Protein AF-A0A3D2C5D6-F1 (afdb_monomer_lite)

Secondary structure (DSSP, 8-state):
---PPPHHHHHHHHHHHHHHHTT-SPP--HHHHHHHHHHHHS------TT--HHHHHHHHHHHHHHHHSTTS--HHHHHHHHHHHHHHHHHHHHHHHSPPP-PPPP-SPPP-----TTSSHHHHHHHHTTSTT--PPPHHHHHS-S--SSS---

Foldseek 3Di:
DDPPDPPVLVVLLVVQVVCVVVVNHQQLAPVSLLVLLCVVQVFNDQDAPPDPPVVVVVVSHVVSVQCVDPPPDGSVRVVVVSVVSSLVSNLSRCVRVDPDDPDDDDPDDDDDQDDDPPPCSVVVLVVQCPDPPDDDDDPVCVSRVDAPPDDDRD

pLDDT: mean 85.01, std 11.94, range [38.88, 97.12]

Radius of gyration: 19.73 Å; chains: 1; bounding box: 38×49×52 Å

Structure (mmCIF, N/CA/C/O backbone):
data_AF-A0A3D2C5D6-F1
#
_entry.id   AF-A0A3D2C5D6-F1
#
loop_
_atom_site.group_PDB
_atom_site.id
_atom_site.type_symbol
_atom_site.label_atom_id
_atom_site.label_alt_id
_atom_site.label_comp_id
_atom_site.label_asym_id
_atom_site.label_entity_id
_atom_site.label_seq_id
_atom_site.pdbx_PDB_ins_code
_atom_site.Cartn_x
_atom_site.Cartn_y
_atom_site.Cartn_z
_atom_site.occupancy
_atom_site.B_iso_or_equiv
_atom_site.auth_seq_id
_atom_site.auth_comp_id
_atom_site.auth_asym_id
_atom_site.auth_atom_id
_atom_site.pdbx_PDB_model_num
ATOM 1 N N . MET A 1 1 ? 4.892 -31.599 -11.469 1.00 38.88 1 MET A N 1
ATOM 2 C CA . MET A 1 1 ? 3.736 -31.577 -12.400 1.00 38.88 1 MET A CA 1
ATOM 3 C C . MET A 1 1 ? 3.657 -30.211 -13.077 1.00 38.88 1 MET A C 1
ATOM 5 O O . MET A 1 1 ? 3.287 -29.238 -12.432 1.00 38.88 1 MET A O 1
ATOM 9 N N . SER A 1 2 ? 4.061 -30.110 -14.348 1.00 48.81 2 SER A N 1
ATOM 10 C CA . SER A 1 2 ? 4.014 -28.856 -15.116 1.00 48.81 2 SER A CA 1
ATOM 11 C C . SER A 1 2 ? 2.563 -28.523 -15.476 1.00 48.81 2 SER A C 1
ATOM 13 O O . SER A 1 2 ? 2.010 -29.052 -16.441 1.00 48.81 2 SER A O 1
ATOM 15 N N . ARG A 1 3 ? 1.908 -27.677 -14.669 1.00 61.34 3 ARG A N 1
ATOM 16 C CA . ARG A 1 3 ? 0.621 -27.082 -15.049 1.00 61.34 3 ARG A CA 1
ATOM 17 C C . ARG A 1 3 ? 0.896 -26.108 -16.190 1.00 61.34 3 ARG A C 1
ATOM 19 O O . ARG A 1 3 ? 1.356 -24.992 -15.959 1.00 61.34 3 ARG A O 1
ATOM 26 N N . ARG A 1 4 ? 0.654 -26.553 -17.427 1.00 60.81 4 ARG A N 1
ATOM 27 C CA . ARG A 1 4 ? 0.718 -25.697 -18.618 1.00 60.81 4 ARG A CA 1
ATOM 28 C C . ARG A 1 4 ? -0.115 -24.444 -18.350 1.00 60.81 4 ARG A C 1
ATOM 30 O O . ARG A 1 4 ? -1.298 -24.543 -18.036 1.00 60.81 4 ARG A O 1
ATOM 37 N N . SER A 1 5 ? 0.514 -23.275 -18.438 1.00 64.25 5 SER A N 1
ATOM 38 C CA . SER A 1 5 ? -0.175 -22.002 -18.232 1.00 64.25 5 SER A CA 1
ATOM 39 C C . SER A 1 5 ? -1.319 -21.874 -19.250 1.00 64.25 5 SER A C 1
ATOM 41 O O . SER A 1 5 ? -1.092 -22.183 -20.427 1.00 64.25 5 SER A O 1
ATOM 43 N N . PRO A 1 6 ? -2.515 -21.411 -18.843 1.00 82.00 6 PRO A N 1
ATOM 44 C CA . PRO A 1 6 ? -3.649 -21.239 -19.748 1.00 82.00 6 PRO A CA 1
ATOM 45 C C . PRO A 1 6 ? -3.268 -20.409 -20.981 1.00 82.00 6 PRO A C 1
ATOM 47 O O . PRO A 1 6 ? -2.450 -19.489 -20.883 1.00 82.00 6 PRO A O 1
ATOM 50 N N . LEU A 1 7 ? -3.860 -20.708 -22.143 1.00 80.44 7 LEU A N 1
ATOM 51 C CA . LEU A 1 7 ? -3.533 -20.050 -23.420 1.00 80.44 7 LEU A CA 1
ATOM 52 C C . LEU A 1 7 ? -3.596 -18.515 -23.332 1.00 80.44 7 LEU A C 1
ATOM 54 O O . LEU A 1 7 ? -2.699 -17.837 -23.835 1.00 80.44 7 LEU A O 1
ATOM 58 N N . ALA A 1 8 ? -4.575 -17.979 -22.601 1.00 79.88 8 ALA A N 1
ATOM 59 C CA . ALA A 1 8 ? -4.715 -16.548 -22.338 1.00 79.88 8 ALA A CA 1
ATOM 60 C C . ALA A 1 8 ? -3.483 -15.940 -21.637 1.00 79.88 8 ALA A C 1
ATOM 62 O O . ALA A 1 8 ? -2.970 -14.905 -22.058 1.00 79.88 8 ALA A O 1
ATOM 63 N N . ALA A 1 9 ? -2.933 -16.613 -20.622 1.00 79.75 9 ALA A N 1
ATOM 64 C CA . ALA A 1 9 ? -1.748 -16.132 -19.911 1.00 79.75 9 ALA A CA 1
ATOM 65 C C . ALA A 1 9 ? -0.506 -16.111 -20.821 1.00 79.75 9 ALA A C 1
ATOM 67 O O . ALA A 1 9 ? 0.337 -15.218 -20.726 1.00 79.75 9 ALA A O 1
ATOM 68 N N . ARG A 1 10 ? -0.397 -17.071 -21.749 1.00 81.81 10 ARG A N 1
ATOM 69 C CA . ARG A 1 10 ? 0.697 -17.113 -22.734 1.00 81.81 10 ARG A CA 1
ATOM 70 C C . ARG A 1 10 ? 0.596 -15.975 -23.746 1.00 81.81 10 ARG A C 1
ATOM 72 O O . ARG A 1 10 ? 1.629 -15.405 -24.093 1.00 81.81 10 ARG A O 1
ATOM 79 N N . LEU A 1 11 ? -0.619 -15.647 -24.189 1.00 85.00 11 LEU A N 1
ATOM 80 C CA . LEU A 1 11 ? -0.885 -14.511 -25.074 1.00 85.00 11 LEU A CA 1
ATOM 81 C C . LEU A 1 11 ? -0.496 -13.191 -24.402 1.00 85.00 11 LEU A C 1
ATOM 83 O O . LEU A 1 11 ? 0.304 -12.452 -24.969 1.00 85.00 11 LEU A O 1
ATOM 87 N N . ILE A 1 12 ? -0.938 -12.956 -23.162 1.00 84.00 12 ILE A N 1
ATOM 88 C CA . ILE A 1 12 ? -0.572 -11.760 -22.380 1.00 84.00 12 ILE A CA 1
ATOM 89 C C . ILE A 1 12 ? 0.950 -11.654 -22.218 1.00 84.00 12 ILE A C 1
ATOM 91 O O . ILE A 1 12 ? 1.533 -10.596 -22.443 1.00 84.00 12 ILE A O 1
ATOM 95 N N . ASN A 1 13 ? 1.623 -12.759 -21.889 1.00 84.00 13 ASN A N 1
ATOM 96 C CA . ASN A 1 13 ? 3.078 -12.766 -21.735 1.00 84.00 13 ASN A CA 1
ATOM 97 C C . ASN A 1 13 ? 3.817 -12.471 -23.050 1.00 84.00 13 ASN A C 1
ATOM 99 O O . ASN A 1 13 ? 4.852 -11.809 -23.027 1.00 84.00 13 ASN A O 1
ATOM 103 N N . ARG A 1 14 ? 3.310 -12.949 -24.194 1.00 83.06 14 ARG A N 1
ATOM 104 C CA . ARG A 1 14 ? 3.882 -12.644 -25.517 1.00 83.06 14 ARG A CA 1
ATOM 105 C C . ARG A 1 14 ? 3.658 -11.185 -25.901 1.00 83.06 14 ARG A C 1
ATOM 107 O O . ARG A 1 14 ? 4.623 -10.524 -26.269 1.00 83.06 14 ARG A O 1
ATOM 114 N N . ALA A 1 15 ? 2.432 -10.689 -25.751 1.00 83.38 15 ALA A N 1
ATOM 115 C CA . ALA A 1 15 ? 2.086 -9.299 -26.028 1.00 83.38 15 ALA A CA 1
ATOM 116 C C . ALA A 1 15 ? 2.901 -8.334 -25.157 1.00 83.38 15 ALA A C 1
ATOM 118 O O . ALA A 1 15 ? 3.469 -7.375 -25.666 1.00 83.38 15 ALA A O 1
ATOM 119 N N . SER A 1 16 ? 3.052 -8.634 -23.863 1.00 80.94 16 SER A N 1
ATOM 120 C CA . SER A 1 16 ? 3.869 -7.829 -22.953 1.00 80.94 16 SER A CA 1
ATOM 121 C C . SER A 1 16 ? 5.345 -7.804 -23.355 1.00 80.94 16 SER A C 1
ATOM 123 O O . SER A 1 16 ? 5.950 -6.738 -23.331 1.00 80.94 16 SER A O 1
ATOM 125 N N . ARG A 1 17 ? 5.930 -8.939 -23.770 1.00 80.31 17 ARG A N 1
ATOM 126 C CA . ARG A 1 17 ? 7.319 -8.966 -24.263 1.00 80.31 17 ARG A CA 1
ATOM 127 C C . ARG A 1 17 ? 7.497 -8.148 -25.538 1.00 80.31 17 ARG A C 1
ATOM 129 O O . ARG A 1 17 ? 8.469 -7.412 -25.635 1.00 80.31 17 ARG A O 1
ATOM 136 N N . ALA A 1 18 ? 6.559 -8.247 -26.480 1.00 81.25 18 ALA A N 1
ATOM 137 C CA . ALA A 1 18 ? 6.584 -7.436 -27.694 1.00 81.25 18 ALA A CA 1
ATOM 138 C C . ALA A 1 18 ? 6.465 -5.939 -27.365 1.00 81.25 18 ALA A C 1
ATOM 140 O O . ALA A 1 18 ? 7.266 -5.143 -27.838 1.00 81.25 18 ALA A O 1
ATOM 141 N N . ALA A 1 19 ? 5.532 -5.558 -26.486 1.00 80.75 19 ALA A N 1
ATOM 142 C CA . ALA A 1 19 ? 5.377 -4.176 -26.036 1.00 80.75 19 ALA A CA 1
ATOM 143 C C . ALA A 1 19 ? 6.626 -3.644 -25.312 1.00 80.75 19 ALA A C 1
ATOM 145 O O . ALA A 1 19 ? 6.969 -2.480 -25.482 1.00 80.75 19 ALA A O 1
ATOM 146 N N . GLN A 1 20 ? 7.322 -4.478 -24.531 1.00 76.44 20 GLN A N 1
ATOM 147 C CA . GLN A 1 20 ? 8.590 -4.107 -23.893 1.00 76.44 20 GLN A CA 1
ATOM 148 C C . GLN A 1 20 ? 9.710 -3.916 -24.918 1.00 76.44 20 GLN A C 1
ATOM 150 O O . GLN A 1 20 ? 10.403 -2.908 -24.860 1.00 76.44 20 GLN A O 1
ATOM 155 N N . ALA A 1 21 ? 9.851 -4.837 -25.876 1.00 76.88 21 ALA A N 1
ATOM 156 C CA . ALA A 1 21 ? 10.843 -4.724 -26.945 1.00 76.88 21 ALA A CA 1
ATOM 157 C C . ALA A 1 21 ? 10.622 -3.474 -27.81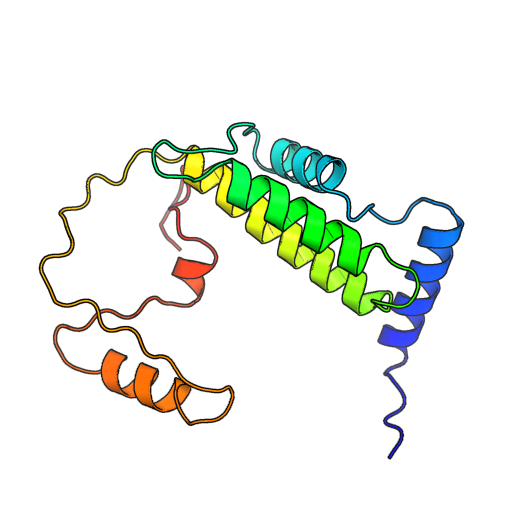4 1.00 76.88 21 ALA A C 1
ATOM 159 O O . ALA A 1 21 ? 11.580 -2.869 -28.276 1.00 76.88 21 ALA A O 1
ATOM 160 N N . MET A 1 22 ? 9.362 -3.067 -27.994 1.00 78.25 22 MET A N 1
ATOM 161 C CA . MET A 1 22 ? 8.989 -1.842 -28.707 1.00 78.25 22 MET A CA 1
ATOM 162 C C . MET A 1 22 ? 9.010 -0.577 -27.828 1.00 78.25 22 MET A C 1
ATOM 164 O O . MET A 1 22 ? 8.730 0.504 -28.332 1.00 78.25 22 MET A O 1
ATOM 168 N N . GLY A 1 23 ? 9.280 -0.681 -26.520 1.00 74.06 23 GLY A N 1
ATOM 169 C CA . GLY A 1 23 ? 9.271 0.466 -25.598 1.00 74.06 23 GLY A CA 1
ATOM 170 C C . GLY A 1 23 ? 7.884 1.057 -25.295 1.00 74.06 23 GLY A C 1
ATOM 171 O O . GLY A 1 23 ? 7.789 2.141 -24.732 1.00 74.06 23 GLY A O 1
ATOM 172 N N . VAL A 1 24 ? 6.801 0.357 -25.645 1.00 75.25 24 VAL A N 1
ATOM 173 C CA . VAL A 1 24 ? 5.403 0.814 -25.478 1.00 75.25 24 VAL A CA 1
ATOM 174 C C . VAL A 1 24 ? 4.788 0.312 -24.163 1.00 75.25 24 VAL A C 1
ATOM 176 O O . VAL A 1 24 ? 3.720 0.754 -23.741 1.00 75.25 24 VAL A O 1
ATOM 179 N N . ALA A 1 25 ? 5.442 -0.635 -23.485 1.00 73.62 25 ALA A N 1
ATOM 180 C CA . ALA A 1 25 ? 4.980 -1.112 -22.188 1.00 73.62 25 ALA A CA 1
ATOM 181 C C . ALA A 1 25 ? 5.061 0.008 -21.132 1.00 73.62 25 ALA A C 1
ATOM 183 O O . ALA A 1 25 ? 6.098 0.667 -21.047 1.00 73.62 25 ALA A O 1
ATOM 184 N N . PRO A 1 26 ? 4.032 0.184 -20.275 1.00 74.44 26 PRO A N 1
ATOM 185 C CA . PRO A 1 26 ? 4.080 1.164 -19.200 1.00 74.44 26 PRO A CA 1
ATOM 186 C C . PRO A 1 26 ? 5.342 0.969 -18.342 1.00 74.44 26 PRO A C 1
ATOM 188 O O . PRO A 1 26 ? 5.578 -0.140 -17.829 1.00 74.44 26 PRO A O 1
ATOM 191 N N . PRO A 1 27 ? 6.189 2.002 -18.209 1.00 83.25 27 PRO A N 1
ATOM 192 C CA . PRO A 1 27 ? 7.364 1.911 -17.364 1.00 83.25 27 PRO A CA 1
ATOM 193 C C . PRO A 1 27 ? 6.930 1.836 -15.897 1.00 83.25 27 PRO A C 1
ATOM 195 O O . PRO A 1 27 ? 6.123 2.636 -15.429 1.00 83.25 27 PRO A O 1
ATOM 198 N N . ILE A 1 28 ? 7.485 0.866 -15.165 1.00 88.75 28 ILE A N 1
ATOM 199 C CA . ILE A 1 28 ? 7.366 0.792 -13.704 1.00 88.75 28 ILE A CA 1
ATOM 200 C C . ILE A 1 28 ? 8.549 1.573 -13.140 1.00 88.75 28 ILE A C 1
ATOM 202 O O . ILE A 1 28 ? 9.552 1.001 -12.722 1.00 88.75 28 ILE A O 1
ATOM 206 N N . THR A 1 29 ? 8.459 2.894 -13.247 1.00 92.19 29 THR A N 1
ATOM 207 C CA . THR A 1 29 ? 9.406 3.836 -12.649 1.00 92.19 29 THR A CA 1
ATOM 208 C C . THR A 1 29 ? 8.650 4.760 -11.699 1.00 92.19 29 THR A C 1
ATOM 210 O O . THR A 1 29 ? 7.460 5.016 -11.927 1.00 92.19 29 THR A O 1
ATOM 213 N N . PRO A 1 30 ? 9.309 5.294 -10.655 1.00 94.50 30 PRO A N 1
ATOM 214 C CA . PRO A 1 30 ? 8.653 6.190 -9.707 1.00 94.50 30 PRO A CA 1
ATOM 215 C C . PRO A 1 30 ? 7.993 7.385 -10.406 1.00 94.50 30 PRO A C 1
ATOM 217 O O . PRO A 1 30 ? 6.812 7.653 -10.195 1.00 94.50 30 PRO A O 1
ATOM 220 N N . SER A 1 31 ? 8.718 8.044 -11.316 1.00 94.31 31 SER A N 1
ATOM 221 C CA . SER A 1 31 ? 8.231 9.214 -12.056 1.00 94.31 31 SER A CA 1
ATOM 222 C C . SER A 1 31 ? 7.008 8.907 -12.921 1.00 94.31 31 SER A C 1
ATOM 224 O O . SER A 1 31 ? 6.006 9.614 -12.838 1.00 94.31 31 SER A O 1
ATOM 226 N N . ALA A 1 32 ? 7.037 7.826 -13.704 1.00 93.69 32 ALA A N 1
ATOM 227 C CA . ALA A 1 32 ? 5.924 7.480 -14.583 1.00 93.69 32 ALA A CA 1
ATOM 228 C C . ALA A 1 32 ? 4.658 7.117 -13.799 1.00 93.69 32 ALA A C 1
ATOM 230 O O . ALA A 1 32 ? 3.559 7.551 -14.154 1.00 93.69 32 ALA A O 1
ATOM 231 N N . LEU A 1 33 ? 4.810 6.355 -12.712 1.00 95.25 33 LEU A N 1
ATOM 232 C CA . LEU A 1 33 ? 3.698 5.981 -11.843 1.00 95.25 33 LEU A CA 1
ATOM 233 C C . LEU A 1 33 ? 3.087 7.199 -11.141 1.00 95.25 33 LEU A C 1
ATOM 235 O O . LEU A 1 33 ? 1.861 7.293 -11.048 1.00 95.25 33 LEU A O 1
ATOM 239 N N . ARG A 1 34 ? 3.921 8.146 -10.695 1.00 96.06 34 ARG A N 1
ATOM 240 C CA . ARG A 1 34 ? 3.465 9.413 -10.110 1.00 96.06 34 ARG A CA 1
ATOM 241 C C . ARG A 1 34 ? 2.677 10.237 -11.104 1.00 96.06 34 ARG A C 1
ATOM 243 O O . ARG A 1 34 ? 1.513 10.521 -10.848 1.00 96.06 34 ARG A O 1
ATOM 250 N N . THR A 1 35 ? 3.253 10.516 -12.271 1.00 96.06 35 THR A N 1
ATOM 251 C CA . THR A 1 35 ? 2.574 11.275 -13.327 1.00 96.06 35 THR A CA 1
ATOM 252 C C . THR A 1 35 ? 1.250 10.623 -13.724 1.00 96.06 35 THR A C 1
ATOM 254 O O . THR A 1 35 ? 0.256 11.313 -13.954 1.00 96.06 35 THR A O 1
ATOM 257 N N . GLN A 1 36 ? 1.191 9.290 -13.783 1.00 95.44 36 GLN A N 1
ATOM 258 C CA . GLN A 1 36 ? -0.055 8.585 -14.066 1.00 95.44 36 GLN A CA 1
ATOM 259 C C . GLN A 1 36 ? -1.103 8.792 -12.957 1.00 95.44 36 GLN A C 1
ATOM 261 O O . GLN A 1 36 ? -2.268 9.051 -13.265 1.00 95.44 36 GLN A O 1
ATOM 266 N N . ALA A 1 37 ? -0.714 8.684 -11.685 1.00 96.38 37 ALA A N 1
ATOM 267 C CA . ALA A 1 37 ? -1.612 8.884 -10.548 1.00 96.38 37 ALA A CA 1
ATOM 268 C C . ALA A 1 37 ? -2.082 10.346 -10.424 1.00 96.38 37 ALA A C 1
ATOM 270 O O . ALA A 1 37 ? -3.262 10.590 -10.170 1.00 96.38 37 ALA A O 1
ATOM 271 N N . GLU A 1 38 ? -1.199 11.313 -10.671 1.00 97.12 38 GLU A N 1
ATOM 272 C CA . GLU A 1 38 ? -1.517 12.745 -10.697 1.00 97.12 38 GLU A CA 1
ATOM 273 C C . GLU A 1 38 ? -2.544 13.057 -11.783 1.00 97.12 38 GLU A C 1
ATOM 275 O O . GLU A 1 38 ? -3.570 13.669 -11.503 1.00 97.12 38 GLU A O 1
ATOM 280 N N . ARG A 1 39 ? -2.345 12.550 -13.008 1.00 96.25 39 ARG A N 1
ATOM 281 C CA . ARG A 1 39 ? -3.322 12.704 -14.101 1.00 96.25 39 ARG A CA 1
ATOM 282 C C . ARG A 1 39 ? -4.675 12.082 -13.765 1.00 96.25 39 ARG A C 1
ATOM 284 O O . ARG A 1 39 ? -5.708 12.649 -14.098 1.00 96.25 39 ARG A O 1
ATOM 291 N N . ALA A 1 40 ? -4.676 10.918 -13.120 1.00 94.38 40 ALA A N 1
ATOM 292 C CA . ALA A 1 40 ? -5.906 10.206 -12.782 1.00 94.38 40 ALA A CA 1
ATOM 293 C C . ALA A 1 40 ? -6.680 10.828 -11.609 1.00 94.38 40 ALA A C 1
ATOM 295 O O . ALA A 1 40 ? -7.882 10.600 -11.480 1.00 94.38 40 ALA A O 1
ATOM 296 N N . THR A 1 41 ? -6.001 11.556 -10.723 1.00 93.75 41 THR A N 1
ATOM 297 C CA . THR A 1 41 ? -6.611 12.127 -9.512 1.00 93.75 41 THR A CA 1
ATOM 298 C C . THR A 1 41 ? -6.782 13.642 -9.571 1.00 93.75 41 THR A C 1
ATOM 300 O O . THR A 1 41 ? -7.626 14.162 -8.849 1.00 93.75 41 THR A O 1
ATOM 303 N N . GLY A 1 42 ? -6.011 14.342 -10.406 1.00 95.94 42 GLY A N 1
ATOM 304 C CA . GLY A 1 42 ? -5.911 15.803 -10.403 1.00 95.94 42 GLY A CA 1
ATOM 305 C C . GLY A 1 42 ? -5.145 16.365 -9.198 1.00 95.94 42 GLY A C 1
ATOM 306 O O . GLY A 1 42 ? -5.239 17.556 -8.925 1.00 95.94 42 GLY A O 1
ATOM 307 N N . LEU A 1 43 ? -4.422 15.524 -8.450 1.00 95.44 43 LEU A N 1
ATOM 308 C CA . LEU A 1 43 ? -3.733 15.882 -7.206 1.00 95.44 43 LEU A CA 1
ATOM 309 C C . LEU A 1 43 ? -2.222 15.709 -7.363 1.00 95.44 43 LEU A C 1
ATOM 311 O O . LEU A 1 43 ? -1.795 14.779 -8.034 1.00 95.44 43 LEU A O 1
ATOM 315 N N . GLN A 1 44 ? -1.424 16.556 -6.706 1.00 95.50 44 GLN A N 1
ATOM 316 C CA . GLN A 1 44 ? 0.052 16.516 -6.768 1.00 95.50 44 GLN A CA 1
ATOM 317 C C . GLN A 1 44 ? 0.730 16.462 -5.388 1.00 95.50 44 GLN A C 1
ATOM 319 O O . GLN A 1 44 ? 1.953 16.402 -5.284 1.00 95.50 44 GLN A O 1
ATOM 324 N N . ARG A 1 45 ? -0.046 16.483 -4.295 1.00 93.31 45 ARG A N 1
ATOM 325 C CA . ARG A 1 45 ? 0.502 16.466 -2.933 1.00 93.31 45 ARG A CA 1
ATOM 326 C C . ARG A 1 45 ? 0.758 15.028 -2.469 1.00 93.31 45 ARG A C 1
ATOM 328 O O . ARG A 1 45 ? -0.185 14.290 -2.195 1.00 93.31 45 ARG A O 1
ATOM 335 N N . TRP A 1 46 ? 2.030 14.656 -2.331 1.00 93.31 46 TRP A N 1
ATOM 336 C CA . TRP A 1 46 ? 2.462 13.296 -1.962 1.00 93.31 46 TRP A CA 1
ATOM 337 C C . TRP A 1 46 ? 2.735 13.077 -0.467 1.00 93.31 46 TRP A C 1
ATOM 339 O O . TRP A 1 46 ? 2.773 11.925 -0.016 1.00 93.31 46 TRP A O 1
ATOM 349 N N . HIS A 1 47 ? 2.891 14.161 0.298 1.00 92.56 47 HIS A N 1
ATOM 350 C CA . HIS A 1 47 ? 3.278 14.127 1.710 1.00 92.56 47 HIS A CA 1
ATOM 351 C C . HIS A 1 47 ? 2.311 14.935 2.582 1.00 92.56 47 HIS A C 1
ATOM 353 O O . HIS A 1 47 ? 2.025 16.110 2.311 1.00 92.56 47 HIS A O 1
ATOM 359 N N . GLY A 1 48 ? 1.781 14.278 3.616 1.00 86.25 48 GLY A N 1
ATOM 360 C CA . GLY A 1 48 ? 1.023 14.901 4.697 1.00 86.25 48 GLY A CA 1
ATOM 361 C C . GLY A 1 48 ? 1.909 15.287 5.893 1.00 86.25 48 GLY A C 1
ATOM 362 O O . GLY A 1 48 ? 3.073 14.904 5.939 1.00 86.25 48 GLY A O 1
ATOM 363 N N . PRO A 1 49 ? 1.366 16.005 6.893 1.00 80.69 49 PRO A N 1
ATOM 364 C CA . PRO A 1 49 ? 2.127 16.484 8.057 1.00 80.69 49 PRO A CA 1
ATOM 365 C C . PRO A 1 49 ? 2.744 15.377 8.926 1.00 80.69 49 PRO A C 1
ATOM 367 O O . PRO A 1 49 ? 3.683 15.633 9.666 1.00 80.69 49 PRO A O 1
ATOM 370 N N . GLN A 1 50 ? 2.186 14.165 8.868 1.00 76.81 50 GLN A N 1
ATOM 371 C CA . GLN A 1 50 ? 2.612 13.001 9.657 1.00 76.81 50 GLN A CA 1
ATOM 372 C C . GLN A 1 50 ? 3.369 11.964 8.812 1.00 76.81 50 GLN A C 1
ATOM 374 O O . GLN A 1 50 ? 3.698 10.892 9.315 1.00 76.81 50 GLN A O 1
ATOM 379 N N . ASP A 1 51 ? 3.579 12.230 7.519 1.00 83.12 51 ASP A N 1
ATOM 380 C CA . ASP A 1 51 ? 4.302 11.309 6.647 1.00 83.12 51 ASP A CA 1
ATOM 381 C C . ASP A 1 51 ? 5.812 11.541 6.785 1.00 83.12 51 ASP A C 1
ATOM 383 O O . ASP A 1 51 ? 6.289 12.666 6.649 1.00 83.12 51 ASP A O 1
ATOM 387 N N . ASP A 1 52 ? 6.564 10.457 6.952 1.00 86.88 52 ASP A N 1
ATOM 388 C CA . ASP A 1 52 ? 7.997 10.448 6.670 1.00 86.88 52 ASP A CA 1
ATOM 389 C C . ASP A 1 52 ? 8.189 10.402 5.145 1.00 86.88 52 ASP A C 1
ATOM 391 O O . ASP A 1 52 ? 7.900 9.393 4.484 1.00 86.88 52 ASP A O 1
ATOM 395 N N . ALA A 1 53 ? 8.581 11.544 4.577 1.00 81.50 53 ALA A N 1
ATOM 396 C CA . ALA A 1 53 ? 8.738 11.707 3.140 1.00 81.50 53 ALA A CA 1
ATOM 397 C C . ALA A 1 53 ? 9.846 10.811 2.581 1.00 81.50 53 ALA A C 1
ATOM 399 O O . ALA A 1 53 ? 9.623 10.148 1.565 1.00 81.50 53 ALA A O 1
ATOM 400 N N . ASP A 1 54 ? 10.972 10.725 3.285 1.00 86.88 54 ASP A N 1
ATOM 401 C CA . ASP A 1 54 ? 12.160 10.010 2.828 1.00 86.88 54 ASP A CA 1
ATOM 402 C C . ASP A 1 54 ? 11.890 8.505 2.767 1.00 86.88 54 ASP A C 1
ATOM 404 O O . ASP A 1 54 ? 12.227 7.844 1.782 1.00 86.88 54 ASP A O 1
ATOM 408 N N . THR A 1 55 ? 11.171 7.967 3.758 1.00 89.88 55 THR A N 1
ATOM 409 C CA . THR A 1 55 ? 10.779 6.549 3.771 1.00 89.88 55 THR A CA 1
ATOM 410 C C . THR A 1 55 ? 9.880 6.180 2.585 1.00 89.88 55 THR A C 1
ATOM 412 O O . THR A 1 55 ? 10.041 5.110 1.988 1.00 89.88 55 THR A O 1
ATOM 415 N N . PHE A 1 56 ? 8.924 7.039 2.212 1.00 91.56 56 PHE A N 1
ATOM 416 C CA . PHE A 1 56 ? 8.051 6.767 1.065 1.00 91.56 56 PHE A CA 1
ATOM 417 C C . PHE A 1 56 ? 8.814 6.808 -0.262 1.00 91.56 56 PHE A C 1
ATOM 419 O O . PHE A 1 56 ? 8.640 5.905 -1.085 1.00 91.56 56 PHE A O 1
ATOM 426 N N . GLU A 1 57 ? 9.641 7.835 -0.460 1.00 92.19 57 GLU A N 1
ATOM 427 C CA . GLU A 1 57 ? 10.423 8.007 -1.687 1.00 92.19 57 GLU A CA 1
ATOM 428 C C . GLU A 1 57 ? 11.395 6.847 -1.887 1.00 92.19 57 GLU A C 1
ATOM 430 O O . GLU A 1 57 ? 11.317 6.138 -2.896 1.00 92.19 57 GLU A O 1
ATOM 435 N N . ALA A 1 58 ? 12.217 6.571 -0.873 1.00 94.75 58 ALA A N 1
ATOM 436 C CA . ALA A 1 58 ? 13.184 5.483 -0.911 1.00 94.75 58 ALA A CA 1
ATOM 437 C C . ALA A 1 58 ? 12.497 4.124 -1.121 1.00 94.75 58 ALA A C 1
ATOM 439 O O . ALA A 1 58 ? 12.949 3.306 -1.923 1.00 94.75 58 ALA A O 1
ATOM 440 N N . GLY A 1 59 ? 11.361 3.881 -0.457 1.00 93.81 59 GLY A N 1
ATOM 441 C CA . GLY A 1 59 ? 10.600 2.644 -0.625 1.00 93.81 59 GLY A CA 1
ATOM 442 C C . GLY A 1 59 ? 10.075 2.444 -2.051 1.00 93.81 59 GLY A C 1
ATOM 443 O O . GLY A 1 59 ? 10.140 1.331 -2.583 1.00 93.81 59 GLY A O 1
ATOM 444 N N . LEU A 1 60 ? 9.574 3.506 -2.693 1.00 94.56 60 LEU A N 1
ATOM 445 C CA . LEU A 1 60 ? 9.083 3.444 -4.072 1.00 94.56 60 LEU A CA 1
ATOM 446 C C . LEU A 1 60 ? 10.226 3.230 -5.073 1.00 94.56 60 LEU A C 1
ATOM 448 O O . LEU A 1 60 ? 10.066 2.443 -6.010 1.00 94.56 60 LEU A O 1
ATOM 452 N N . GLU A 1 61 ? 11.366 3.891 -4.872 1.00 94.62 61 GLU A N 1
ATOM 453 C CA . GLU A 1 61 ? 12.570 3.708 -5.687 1.00 94.62 61 GLU A CA 1
ATOM 454 C C . GLU A 1 61 ? 13.097 2.277 -5.604 1.00 94.62 61 GLU A C 1
ATOM 456 O O . GLU A 1 61 ? 13.255 1.623 -6.638 1.00 94.62 61 GLU A O 1
ATOM 461 N N . VAL A 1 62 ? 13.282 1.754 -4.388 1.00 94.25 62 VAL A N 1
ATOM 462 C CA . VAL A 1 62 ? 13.744 0.378 -4.154 1.00 94.25 62 VAL A CA 1
ATOM 463 C C . VAL A 1 62 ? 12.790 -0.631 -4.791 1.00 94.25 62 VAL A C 1
ATOM 465 O O . VAL A 1 62 ? 13.232 -1.549 -5.488 1.00 94.25 62 VAL A O 1
ATOM 468 N N . LEU A 1 63 ? 11.476 -0.449 -4.615 1.00 92.81 63 LEU A N 1
ATOM 469 C CA . LEU A 1 63 ? 10.473 -1.330 -5.208 1.00 92.81 63 LEU A CA 1
ATOM 470 C C . LEU A 1 63 ? 10.531 -1.312 -6.739 1.00 92.81 63 LEU A C 1
ATOM 472 O O . LEU A 1 63 ? 10.547 -2.379 -7.354 1.00 92.81 63 LEU A O 1
ATOM 476 N N . CYS A 1 64 ? 10.575 -0.126 -7.354 1.00 92.62 64 CYS A N 1
ATOM 477 C CA . CYS A 1 64 ? 10.657 0.012 -8.810 1.00 92.62 64 CYS A CA 1
ATOM 478 C C . CYS A 1 64 ? 11.973 -0.553 -9.363 1.00 92.62 64 CYS A C 1
ATOM 480 O O . CYS A 1 64 ? 11.959 -1.217 -10.399 1.00 92.62 64 CYS A O 1
ATOM 482 N N . GLY A 1 65 ? 13.090 -0.356 -8.657 1.00 90.75 65 GLY A N 1
ATOM 483 C CA . GLY A 1 65 ? 14.388 -0.927 -9.013 1.00 90.75 65 GLY A CA 1
ATOM 484 C C . GLY A 1 65 ? 14.369 -2.457 -9.010 1.00 90.75 65 GLY A C 1
ATOM 485 O O . GLY A 1 65 ? 14.770 -3.085 -9.990 1.00 90.75 65 GLY A O 1
ATOM 48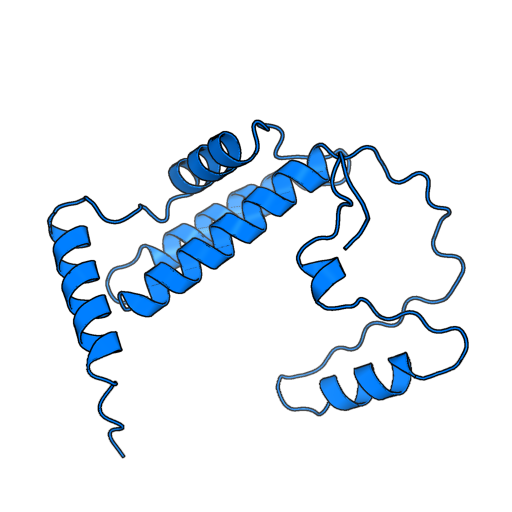6 N N . ALA A 1 66 ? 13.808 -3.069 -7.962 1.00 88.81 66 ALA A N 1
ATOM 487 C CA . ALA A 1 66 ? 13.727 -4.525 -7.829 1.00 88.81 66 ALA A CA 1
ATOM 488 C C . ALA A 1 66 ? 12.891 -5.190 -8.941 1.00 88.81 66 ALA A C 1
ATOM 490 O O . ALA A 1 66 ? 13.227 -6.269 -9.438 1.00 88.81 66 ALA A O 1
ATOM 491 N N . VAL A 1 67 ? 11.798 -4.547 -9.361 1.00 86.69 67 VAL A N 1
ATOM 492 C CA . VAL A 1 67 ? 10.890 -5.076 -10.401 1.00 86.69 67 VAL A CA 1
ATOM 493 C C . VAL A 1 67 ? 11.255 -4.628 -11.817 1.00 86.69 67 VAL A C 1
ATOM 495 O O . VAL A 1 67 ? 10.738 -5.183 -12.791 1.00 86.69 67 VAL A O 1
ATOM 498 N N . GLY A 1 68 ? 12.130 -3.629 -11.940 1.00 77.50 68 GLY A N 1
ATOM 499 C CA . GLY A 1 68 ? 12.703 -3.164 -13.199 1.00 77.50 68 GLY A CA 1
ATOM 500 C C . GLY A 1 68 ? 13.752 -4.119 -13.770 1.00 77.50 68 GLY A C 1
ATOM 501 O O . GLY A 1 68 ? 13.951 -4.131 -14.984 1.00 77.50 68 GLY A O 1
ATOM 502 N N . ALA A 1 69 ? 14.372 -4.952 -12.928 1.00 73.25 69 ALA A N 1
ATOM 503 C CA . ALA A 1 69 ? 15.362 -5.929 -13.361 1.00 73.25 69 ALA A CA 1
ATOM 504 C C . ALA A 1 69 ? 14.771 -6.943 -14.373 1.00 73.25 69 ALA A C 1
ATOM 506 O O . ALA A 1 69 ? 13.663 -7.463 -14.171 1.00 73.25 69 ALA A O 1
ATOM 507 N N . PRO A 1 70 ? 15.490 -7.260 -15.469 1.00 60.91 70 PRO A N 1
ATOM 508 C CA . PRO A 1 70 ? 15.059 -8.279 -16.418 1.00 60.91 70 PRO A CA 1
ATOM 509 C C . PRO A 1 70 ? 14.898 -9.622 -15.697 1.00 60.91 70 PRO A C 1
ATOM 511 O O . PRO A 1 70 ? 15.782 -10.015 -14.946 1.00 60.91 70 PRO A O 1
ATOM 514 N N . SER A 1 71 ? 13.797 -10.336 -15.959 1.00 64.75 71 SER A N 1
ATOM 515 C CA . SER A 1 71 ? 13.397 -11.643 -15.385 1.00 64.75 71 SER A CA 1
ATOM 516 C C . SER A 1 71 ? 12.592 -11.657 -14.075 1.00 64.75 71 SER A C 1
ATOM 518 O O . SER A 1 71 ? 11.983 -12.689 -13.794 1.00 64.75 71 SER A O 1
ATOM 520 N N . THR A 1 72 ? 12.453 -10.545 -13.338 1.00 75.19 72 THR A N 1
ATOM 521 C CA . THR A 1 72 ? 11.697 -10.546 -12.063 1.00 75.19 72 THR A CA 1
ATOM 522 C C . THR A 1 72 ? 10.207 -10.860 -12.250 1.00 75.19 72 THR A C 1
ATOM 524 O O . THR A 1 72 ? 9.596 -11.548 -11.433 1.00 75.19 72 THR A O 1
ATOM 527 N N . LEU A 1 73 ? 9.595 -10.372 -13.335 1.00 82.62 73 LEU A N 1
ATOM 528 C CA . LEU A 1 73 ? 8.162 -10.528 -13.593 1.00 82.62 73 LEU A CA 1
ATOM 529 C C . LEU A 1 73 ? 7.889 -10.984 -15.026 1.00 82.62 73 LEU A C 1
ATOM 531 O O . LEU A 1 73 ? 8.442 -10.460 -15.992 1.00 82.62 73 LEU A O 1
ATOM 535 N N . ASN A 1 74 ? 6.950 -11.922 -15.171 1.00 85.31 74 ASN A N 1
ATOM 536 C CA . ASN A 1 74 ? 6.322 -12.183 -16.463 1.00 85.31 74 ASN A CA 1
ATOM 537 C C . ASN A 1 74 ? 5.316 -11.068 -16.808 1.00 85.31 74 ASN A C 1
ATOM 539 O O . ASN A 1 74 ? 4.972 -10.237 -15.968 1.00 85.31 74 ASN A O 1
ATOM 543 N N . GLY A 1 75 ? 4.828 -11.047 -18.049 1.00 82.44 75 GLY A N 1
ATOM 544 C CA . GLY A 1 75 ? 3.937 -9.989 -18.529 1.00 82.44 75 GLY A CA 1
ATOM 545 C C . GLY A 1 75 ? 2.660 -9.822 -17.703 1.00 82.44 75 GLY A C 1
ATOM 546 O O . GLY A 1 75 ? 2.271 -8.696 -17.402 1.00 82.44 75 GLY A O 1
ATOM 547 N N . LEU A 1 76 ? 2.041 -10.929 -17.282 1.00 85.25 76 LEU A N 1
ATOM 548 C CA . LEU A 1 76 ? 0.856 -10.893 -16.420 1.00 85.25 76 LEU A CA 1
ATOM 549 C C . LEU A 1 76 ? 1.174 -10.333 -15.025 1.00 85.25 76 LEU A C 1
ATOM 551 O O . LEU A 1 76 ? 0.434 -9.494 -14.520 1.00 85.25 76 LEU A O 1
ATOM 555 N N . GLY A 1 77 ? 2.279 -10.768 -14.418 1.00 88.19 77 GLY A N 1
ATOM 556 C CA . GLY A 1 77 ? 2.738 -10.267 -13.121 1.00 88.19 77 GLY A CA 1
ATOM 557 C C . GLY A 1 77 ? 3.073 -8.778 -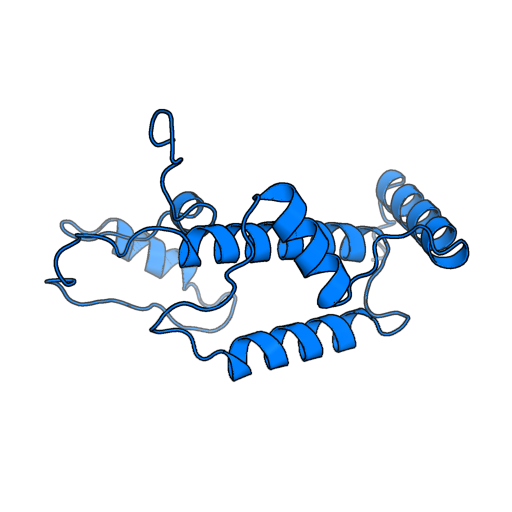13.169 1.00 88.19 77 GLY A C 1
ATOM 558 O O . GLY A 1 77 ? 2.695 -8.035 -12.269 1.00 88.19 77 GLY A O 1
ATOM 559 N N . ARG A 1 78 ? 3.695 -8.323 -14.261 1.00 87.25 78 ARG A N 1
ATOM 560 C CA . ARG A 1 78 ? 3.992 -6.907 -14.493 1.00 87.25 78 ARG A CA 1
ATOM 561 C C . ARG A 1 78 ? 2.717 -6.070 -14.596 1.00 87.25 78 ARG A C 1
ATOM 563 O O . ARG A 1 78 ? 2.627 -5.032 -13.950 1.00 87.25 78 ARG A O 1
ATOM 570 N N . LEU A 1 79 ? 1.720 -6.538 -15.350 1.00 86.44 79 LEU A N 1
ATOM 571 C CA . LEU A 1 79 ? 0.417 -5.875 -15.448 1.00 86.44 79 LEU A CA 1
ATOM 572 C C . LEU A 1 79 ? -0.293 -5.816 -14.088 1.00 86.44 79 LEU A C 1
ATOM 574 O O . LEU A 1 79 ? -0.786 -4.762 -13.694 1.00 86.44 79 LEU A O 1
ATOM 578 N N . ALA A 1 80 ? -0.325 -6.933 -13.357 1.00 89.62 80 ALA A N 1
ATOM 579 C CA . ALA A 1 80 ? -0.954 -7.001 -12.042 1.00 89.62 80 ALA A CA 1
ATOM 580 C C . ALA A 1 80 ? -0.290 -6.042 -11.041 1.00 89.62 80 ALA A C 1
ATOM 582 O O . ALA A 1 80 ? -0.989 -5.313 -10.334 1.00 89.62 80 ALA A O 1
ATOM 583 N N . LEU A 1 81 ? 1.046 -5.995 -11.024 1.00 91.62 81 LEU A N 1
ATOM 584 C CA . LEU A 1 81 ? 1.796 -5.066 -10.185 1.00 91.62 81 LEU A CA 1
ATOM 585 C C . LEU A 1 81 ? 1.526 -3.612 -10.576 1.00 91.62 81 LEU A C 1
ATOM 587 O O . LEU A 1 81 ? 1.245 -2.801 -9.700 1.00 91.62 81 LEU A O 1
ATOM 591 N N . HIS A 1 82 ? 1.550 -3.288 -11.873 1.00 91.62 82 HIS A N 1
ATOM 592 C CA . HIS A 1 82 ? 1.246 -1.940 -12.363 1.00 91.62 82 HIS A CA 1
ATOM 593 C C . HIS A 1 82 ? -0.118 -1.460 -11.864 1.00 91.62 82 HIS A C 1
ATOM 595 O O . HIS A 1 82 ? -0.233 -0.375 -11.300 1.00 91.62 82 HIS A O 1
ATOM 601 N N . MET A 1 83 ? -1.150 -2.297 -12.001 1.00 91.88 83 MET A N 1
ATOM 602 C CA . MET A 1 83 ? -2.501 -1.981 -11.529 1.00 91.88 83 MET A CA 1
ATOM 603 C C . MET A 1 83 ? -2.572 -1.818 -10.007 1.00 91.88 83 MET A C 1
ATOM 605 O O . MET A 1 83 ? -3.303 -0.958 -9.513 1.00 91.88 83 MET A O 1
ATOM 609 N N . HIS A 1 84 ? -1.820 -2.627 -9.258 1.00 93.31 84 HIS A N 1
ATOM 610 C CA . HIS A 1 84 ? -1.742 -2.515 -7.805 1.00 93.31 84 HIS A CA 1
ATOM 611 C C . HIS A 1 84 ? -1.082 -1.198 -7.371 1.00 93.31 84 HIS A C 1
ATOM 613 O O . HIS A 1 84 ? -1.670 -0.460 -6.580 1.00 93.31 84 HIS A O 1
ATOM 619 N N . LEU A 1 85 ? 0.085 -0.870 -7.934 1.00 94.50 85 LEU A N 1
ATOM 620 C CA . LEU A 1 85 ? 0.817 0.365 -7.638 1.00 94.50 85 LEU A CA 1
ATOM 621 C C . LEU A 1 85 ? 0.011 1.600 -8.027 1.00 94.50 85 LEU A C 1
ATOM 623 O O . LEU A 1 85 ? -0.121 2.520 -7.226 1.00 94.50 85 LEU A O 1
ATOM 627 N N . PHE A 1 86 ? -0.603 1.591 -9.210 1.00 94.25 86 PHE A N 1
ATOM 628 C CA . PHE A 1 86 ? -1.467 2.679 -9.656 1.00 94.25 86 PHE A CA 1
ATOM 629 C C . PHE A 1 86 ? -2.612 2.947 -8.666 1.00 94.25 86 PHE A C 1
ATOM 631 O O . PHE A 1 86 ? -2.855 4.100 -8.297 1.00 94.25 86 PHE A O 1
ATOM 638 N N . ARG A 1 87 ? -3.290 1.894 -8.182 1.00 93.06 87 ARG A N 1
ATOM 639 C CA . ARG A 1 87 ? -4.342 2.024 -7.160 1.00 93.06 87 ARG A CA 1
ATOM 640 C C . ARG A 1 87 ? -3.789 2.562 -5.840 1.00 93.06 87 ARG A C 1
ATOM 642 O O . ARG A 1 87 ? -4.361 3.507 -5.305 1.00 93.06 87 ARG A O 1
ATOM 649 N N . ALA A 1 88 ? -2.693 1.994 -5.337 1.00 94.12 88 ALA A N 1
ATOM 650 C CA . ALA A 1 88 ? -2.098 2.386 -4.059 1.00 94.12 88 ALA A CA 1
ATOM 651 C C . ALA A 1 88 ? -1.647 3.858 -4.057 1.00 94.12 88 ALA A C 1
ATOM 653 O O . ALA A 1 88 ? -1.977 4.608 -3.138 1.00 94.12 88 ALA A O 1
ATOM 654 N N . LEU A 1 89 ? -0.967 4.294 -5.121 1.00 95.50 89 LEU A N 1
ATOM 655 C CA . LEU A 1 89 ? -0.485 5.668 -5.280 1.00 95.50 89 LEU A CA 1
ATOM 656 C C . LEU A 1 89 ? -1.634 6.667 -5.463 1.00 95.50 89 LEU A C 1
ATOM 658 O O . LEU A 1 89 ? -1.630 7.727 -4.842 1.00 95.50 89 LEU A O 1
ATOM 662 N N . SER A 1 90 ? -2.665 6.306 -6.233 1.00 94.62 90 SER A N 1
ATOM 663 C CA . SER A 1 90 ? -3.872 7.136 -6.364 1.00 94.62 90 SER A CA 1
ATOM 664 C C . SER A 1 90 ? -4.598 7.299 -5.024 1.00 94.62 90 SER A C 1
ATOM 666 O O . SER A 1 90 ? -5.055 8.392 -4.691 1.00 94.62 90 SER A O 1
ATOM 668 N N . THR A 1 91 ? -4.700 6.227 -4.232 1.00 92.38 91 THR A N 1
ATOM 669 C CA . THR A 1 91 ? -5.272 6.287 -2.879 1.00 92.38 91 THR A CA 1
ATOM 670 C C . THR A 1 91 ? -4.421 7.159 -1.954 1.00 92.38 91 THR A C 1
ATOM 672 O O . THR A 1 91 ? -4.984 7.949 -1.199 1.00 92.38 91 THR A O 1
ATOM 675 N N . ARG A 1 92 ? -3.084 7.094 -2.046 1.00 92.88 92 ARG A N 1
ATOM 676 C CA . ARG A 1 92 ? -2.181 7.964 -1.276 1.00 92.88 92 ARG A CA 1
ATOM 677 C C . ARG A 1 92 ? -2.412 9.446 -1.575 1.00 92.88 92 ARG A C 1
ATOM 679 O O . ARG A 1 92 ? -2.600 10.206 -0.630 1.00 92.88 92 ARG A O 1
ATOM 686 N N . LEU A 1 93 ? -2.440 9.844 -2.850 1.00 93.81 93 LEU A N 1
ATOM 687 C CA . LEU A 1 93 ? -2.693 11.236 -3.251 1.00 93.81 93 LEU A CA 1
ATOM 688 C C . LEU A 1 93 ? -4.003 11.759 -2.662 1.00 93.81 93 LEU A C 1
ATOM 690 O O . LEU A 1 93 ? -4.037 12.821 -2.044 1.00 93.81 93 LEU A O 1
ATOM 694 N N . ARG A 1 94 ? -5.078 10.971 -2.783 1.00 91.44 94 ARG A N 1
ATOM 695 C CA . ARG A 1 94 ? -6.367 11.332 -2.187 1.00 91.44 94 ARG A CA 1
ATOM 696 C C . ARG A 1 94 ? -6.267 11.448 -0.667 1.00 91.44 94 ARG A C 1
ATOM 698 O O . ARG A 1 94 ? -6.849 12.368 -0.114 1.00 91.44 94 ARG A O 1
ATOM 705 N N . ARG A 1 95 ? -5.526 10.559 0.007 1.00 89.81 95 ARG A N 1
ATOM 706 C CA . ARG A 1 95 ? -5.400 10.532 1.481 1.00 89.81 95 ARG A CA 1
ATOM 707 C C . ARG A 1 95 ? -4.710 11.774 2.003 1.00 89.81 95 ARG A C 1
ATOM 709 O O . ARG A 1 95 ? -5.136 12.337 2.997 1.00 89.81 95 ARG A O 1
ATOM 716 N N . VAL A 1 96 ? -3.652 12.186 1.320 1.00 90.62 96 VAL A N 1
ATOM 717 C CA . VAL A 1 96 ? -2.877 13.376 1.670 1.00 90.62 96 VAL A CA 1
ATOM 718 C C . VAL A 1 96 ? -3.649 14.668 1.366 1.00 90.62 96 VAL A C 1
ATOM 720 O O . VAL A 1 96 ? -3.452 15.680 2.042 1.00 90.62 96 VAL A O 1
ATOM 723 N N . ALA A 1 97 ? -4.516 14.648 0.350 1.00 90.12 97 ALA A N 1
ATOM 724 C CA . ALA A 1 97 ? -5.388 15.769 0.004 1.00 90.12 97 ALA A CA 1
ATOM 725 C C . ALA A 1 97 ? -6.675 15.831 0.843 1.00 90.12 97 ALA A C 1
ATOM 727 O O . ALA A 1 97 ? -7.276 16.898 0.949 1.00 90.12 97 ALA A O 1
ATOM 728 N N . ALA A 1 98 ? -7.112 14.706 1.414 1.00 86.62 98 ALA A N 1
ATOM 729 C CA . ALA A 1 98 ? -8.291 14.661 2.259 1.00 86.62 98 ALA A CA 1
ATOM 730 C C . ALA A 1 98 ? -8.077 15.533 3.508 1.00 86.62 98 ALA A C 1
ATOM 732 O O . ALA A 1 98 ? -6.973 15.553 4.066 1.00 86.62 98 ALA A O 1
ATOM 733 N N . PRO A 1 99 ? -9.114 16.258 3.961 1.00 80.62 99 PRO A N 1
ATOM 734 C CA . PRO A 1 99 ? -9.036 16.982 5.218 1.00 80.62 99 PRO A CA 1
ATOM 735 C C . PRO A 1 99 ? -8.716 16.010 6.354 1.00 80.62 99 PRO A C 1
ATOM 737 O O . PRO A 1 99 ? -9.124 14.845 6.321 1.00 80.62 99 PRO A O 1
ATOM 740 N N . ALA A 1 100 ? -7.990 16.502 7.362 1.00 72.88 100 ALA A N 1
ATOM 741 C CA . ALA A 1 100 ? -7.754 15.733 8.574 1.00 72.88 100 ALA A CA 1
ATOM 742 C C . ALA A 1 100 ? -9.114 15.252 9.107 1.00 72.88 100 ALA A C 1
ATOM 744 O O . ALA A 1 100 ? -10.029 16.074 9.233 1.00 72.88 100 ALA A O 1
ATOM 745 N N . PRO A 1 101 ? -9.282 13.945 9.371 1.00 68.75 101 PRO A N 1
ATOM 746 C CA . PRO A 1 101 ? -10.536 13.447 9.898 1.00 68.75 101 PRO A CA 1
ATOM 747 C C . PRO A 1 101 ? -10.887 14.213 11.174 1.00 68.75 101 PRO A C 1
ATOM 749 O O . PRO A 1 101 ? -10.061 14.306 12.079 1.00 68.75 101 PRO A O 1
ATOM 752 N N . SER A 1 102 ? -12.116 14.716 11.283 1.00 65.50 102 SER A N 1
ATOM 753 C CA . SER A 1 102 ? -12.614 15.322 12.525 1.00 65.50 102 SER A CA 1
ATOM 754 C C . SER A 1 102 ? -12.885 14.279 13.618 1.00 65.50 102 SER A C 1
ATOM 756 O O . SER A 1 102 ? -13.560 14.579 14.602 1.00 65.50 102 SER A O 1
ATOM 758 N N . VAL A 1 103 ? -12.461 13.026 13.414 1.00 64.19 103 VAL A N 1
ATOM 759 C CA . VAL A 1 103 ? -12.800 11.920 14.301 1.00 64.19 103 VAL A CA 1
ATOM 760 C C . VAL A 1 103 ? -12.054 12.038 15.620 1.00 64.19 103 VAL A C 1
ATOM 762 O O . VAL A 1 103 ? -10.855 12.313 15.665 1.00 64.19 103 VAL A O 1
ATOM 765 N N . ALA A 1 104 ? -12.803 11.803 16.695 1.00 63.97 104 ALA A N 1
ATOM 766 C CA . ALA A 1 104 ? -12.273 11.658 18.035 1.00 63.97 104 ALA A CA 1
ATOM 767 C C . ALA A 1 104 ? -11.154 10.605 18.057 1.00 63.97 104 ALA A C 1
ATOM 769 O O . ALA A 1 104 ? -11.210 9.604 17.336 1.00 63.97 104 ALA A O 1
ATOM 770 N N . SER A 1 105 ? -10.152 10.830 18.906 1.00 72.62 105 SER A N 1
ATOM 771 C CA . SER A 1 105 ? -9.113 9.848 19.208 1.00 72.62 105 SER A CA 1
ATOM 772 C C . SER A 1 105 ? -9.726 8.476 19.484 1.00 72.62 105 SER A C 1
ATOM 774 O O . SER A 1 105 ? -10.788 8.381 20.099 1.00 72.62 105 SER A O 1
ATOM 776 N N . LEU A 1 106 ? -9.049 7.408 19.054 1.00 79.44 106 LEU A N 1
ATOM 777 C CA . LEU A 1 106 ? -9.450 6.043 19.392 1.00 79.44 106 LEU A CA 1
ATOM 778 C C . LEU A 1 106 ? -9.551 5.923 20.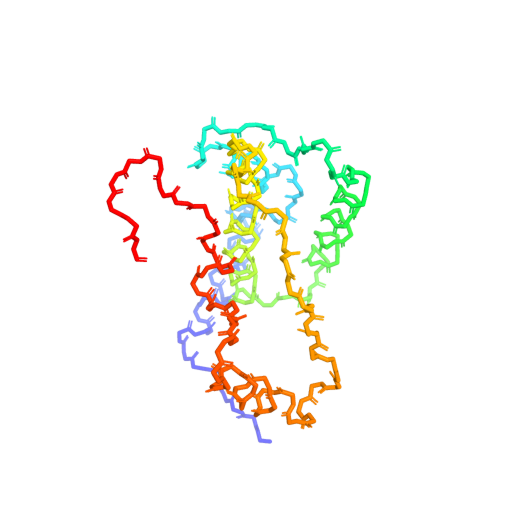921 1.00 79.44 106 LEU A C 1
ATOM 780 O O . LEU A 1 106 ? -8.563 6.110 21.625 1.00 79.44 106 LEU A O 1
ATOM 784 N N . THR A 1 107 ? -10.752 5.653 21.432 1.00 79.31 107 THR A N 1
ATOM 785 C CA . THR A 1 107 ? -11.041 5.625 22.876 1.00 79.31 107 THR A CA 1
ATOM 786 C C . THR A 1 107 ? -10.848 4.244 23.505 1.00 79.31 107 THR A C 1
ATOM 788 O O . THR A 1 107 ? -10.865 4.120 24.727 1.00 79.31 107 THR A O 1
ATOM 791 N N . GLY A 1 108 ? -10.667 3.204 22.686 1.00 82.75 108 GLY A N 1
ATOM 792 C CA . GLY A 1 108 ? -10.508 1.816 23.117 1.00 82.75 108 GLY A CA 1
ATOM 793 C C . GLY A 1 108 ? -9.151 1.208 22.743 1.00 82.75 108 GLY A C 1
ATOM 794 O O . GLY A 1 108 ? -8.396 1.795 21.964 1.00 82.75 108 GLY A O 1
ATOM 795 N N . PRO A 1 109 ? -8.835 0.011 23.271 1.00 86.81 109 PRO A N 1
ATOM 796 C CA . PRO A 1 109 ? -7.592 -0.685 22.958 1.00 86.81 109 PRO A CA 1
ATOM 797 C C . PRO A 1 109 ? -7.518 -1.062 21.473 1.00 86.81 109 PRO A C 1
ATOM 799 O O . PRO A 1 109 ? -8.480 -1.564 20.890 1.00 86.81 109 PRO A O 1
ATOM 802 N N . VAL A 1 110 ? -6.342 -0.871 20.871 1.00 89.69 110 VAL A N 1
ATOM 803 C CA . VAL A 1 110 ? -6.054 -1.299 19.497 1.00 89.69 110 VAL A CA 1
ATOM 804 C C . VAL A 1 110 ? -5.436 -2.693 19.529 1.00 89.69 110 VAL A C 1
ATOM 806 O O . VAL A 1 110 ? -4.342 -2.885 20.056 1.00 89.69 110 VAL A O 1
ATOM 809 N N . LEU A 1 111 ? -6.130 -3.673 18.950 1.00 92.00 111 LEU A N 1
ATOM 810 C CA . LEU A 1 111 ? -5.645 -5.048 18.836 1.00 92.00 111 LEU A CA 1
ATOM 811 C C . LEU A 1 111 ? -5.027 -5.281 17.457 1.00 92.00 111 LEU A C 1
ATOM 813 O O . LEU A 1 111 ? -5.697 -5.136 16.435 1.00 92.00 111 LEU A O 1
ATOM 817 N N . VAL A 1 112 ? -3.758 -5.692 17.430 1.00 94.38 112 VAL A N 1
ATOM 818 C CA . VAL A 1 112 ? -3.031 -6.022 16.198 1.00 94.38 112 VAL A CA 1
ATOM 819 C C . VAL A 1 112 ? -2.691 -7.509 16.200 1.00 94.38 112 VAL A C 1
ATOM 821 O O . VAL A 1 112 ? -1.976 -7.993 17.074 1.00 94.38 112 VAL A O 1
ATOM 824 N N . VAL A 1 113 ? -3.203 -8.246 15.212 1.00 94.56 113 VAL A N 1
ATOM 825 C CA . VAL A 1 113 ? -2.898 -9.672 15.036 1.00 94.56 113 VAL A CA 1
ATOM 826 C C . VAL A 1 113 ? -1.679 -9.814 14.129 1.00 94.56 113 VAL A C 1
ATOM 828 O O . VAL A 1 113 ? -1.747 -9.493 12.943 1.00 94.56 113 VAL A O 1
ATOM 831 N N . VAL A 1 114 ? -0.582 -10.341 14.672 1.00 96.31 114 VAL A N 1
ATOM 832 C CA . VAL A 1 114 ? 0.659 -10.629 13.938 1.00 96.31 114 VAL A CA 1
ATOM 833 C C . VAL A 1 114 ? 1.010 -12.113 14.016 1.00 96.31 114 VAL A C 1
ATOM 835 O O . VAL A 1 114 ? 0.686 -12.796 14.985 1.00 96.31 114 VAL A O 1
ATOM 838 N N . GLY A 1 115 ? 1.657 -12.633 12.975 1.00 95.31 115 GLY A N 1
ATOM 839 C CA . GLY A 1 115 ? 2.091 -14.025 12.902 1.00 95.31 115 GLY A CA 1
ATOM 840 C C . GLY A 1 115 ? 2.518 -14.417 11.491 1.00 95.31 115 GLY A C 1
ATOM 841 O O . GLY A 1 115 ? 2.272 -13.684 10.532 1.00 95.31 115 GLY A O 1
ATOM 842 N N . LEU A 1 116 ? 3.158 -15.580 11.363 1.00 97.06 116 LEU A N 1
ATOM 843 C CA . LEU A 1 116 ? 3.590 -16.097 10.066 1.00 97.06 116 LEU A CA 1
ATOM 844 C C . LEU A 1 116 ? 2.400 -16.319 9.115 1.00 97.06 116 LEU A C 1
ATOM 846 O O . LEU A 1 116 ? 1.292 -16.653 9.554 1.00 97.06 116 LEU A O 1
ATOM 850 N N . PRO A 1 117 ? 2.610 -16.207 7.793 1.00 94.88 117 PRO A N 1
ATOM 851 C CA . PRO A 1 117 ? 1.619 -16.660 6.832 1.00 94.88 117 PRO A CA 1
ATOM 852 C C . PRO A 1 117 ? 1.219 -18.109 7.140 1.00 94.88 117 PRO A C 1
ATOM 854 O O . PRO A 1 117 ? 2.077 -18.960 7.351 1.00 94.88 117 PRO A O 1
ATOM 857 N N . ARG A 1 118 ? -0.089 -18.396 7.122 1.00 94.88 118 ARG A N 1
ATOM 858 C CA . ARG A 1 118 ? -0.666 -19.736 7.369 1.00 94.88 118 ARG A CA 1
ATOM 859 C C . ARG A 1 118 ? -0.640 -20.234 8.827 1.00 94.88 118 ARG A C 1
ATOM 861 O O . ARG A 1 118 ? -0.946 -21.399 9.038 1.00 94.88 118 ARG A O 1
ATOM 868 N N . SER A 1 119 ? -0.417 -19.375 9.826 1.00 97.00 119 SER A N 1
ATOM 869 C CA . SER A 1 119 ? -0.508 -19.743 11.258 1.00 97.00 119 SER A CA 1
ATOM 870 C C . SER A 1 119 ? -1.908 -19.606 11.885 1.00 97.00 119 SER A C 1
ATOM 872 O O . SER A 1 119 ? -2.058 -19.654 13.100 1.00 97.00 119 SER A O 1
ATOM 874 N N . GLY A 1 120 ? -2.952 -19.391 11.078 1.00 96.75 120 GLY A N 1
ATOM 875 C CA . GLY A 1 120 ? -4.319 -19.199 11.582 1.00 96.75 120 GLY A CA 1
ATOM 876 C C . GLY A 1 120 ? -4.668 -17.761 11.989 1.00 96.75 120 GLY A C 1
ATOM 877 O O . GLY A 1 120 ? -5.777 -17.524 12.461 1.00 96.75 120 GLY A O 1
ATOM 878 N N . THR A 1 121 ? -3.800 -16.776 11.728 1.00 96.69 121 THR A N 1
ATOM 879 C CA . THR A 1 121 ? -4.070 -15.343 11.988 1.00 96.69 121 THR A CA 1
ATOM 880 C C . THR A 1 121 ? -5.373 -14.848 11.357 1.00 96.69 121 THR A C 1
ATOM 882 O O . THR A 1 121 ? -6.095 -14.067 11.968 1.00 96.69 121 THR A O 1
ATOM 885 N N . THR A 1 122 ? -5.741 -15.347 10.172 1.00 95.25 122 THR A N 1
ATOM 886 C CA . THR A 1 122 ? -7.029 -15.024 9.534 1.00 95.25 122 THR A CA 1
ATOM 887 C C . THR A 1 122 ? -8.231 -15.522 10.338 1.00 95.25 122 THR A C 1
ATOM 889 O O . THR A 1 122 ? -9.236 -14.818 10.415 1.00 95.25 122 THR A O 1
ATOM 892 N N . LEU A 1 123 ? -8.151 -16.724 10.921 1.00 96.50 123 LEU A N 1
ATOM 893 C CA . LEU A 1 123 ? -9.214 -17.264 11.772 1.00 96.50 123 LEU A CA 1
ATOM 894 C C . LEU A 1 123 ? -9.333 -16.421 13.043 1.00 96.50 123 LEU A C 1
ATOM 896 O O . LEU A 1 123 ? -10.421 -15.938 13.343 1.00 96.50 123 LEU A O 1
ATOM 900 N N . LEU A 1 124 ? -8.210 -16.175 13.723 1.00 96.06 124 LEU A N 1
ATOM 901 C CA . LEU A 1 124 ? -8.172 -15.365 14.941 1.00 96.06 124 LEU A CA 1
ATOM 902 C C . LEU A 1 124 ? -8.733 -13.955 14.713 1.00 96.06 124 LEU A C 1
ATOM 904 O O . LEU A 1 124 ? -9.626 -13.528 15.439 1.00 96.06 124 LEU A O 1
ATOM 908 N N . HIS A 1 125 ? -8.279 -13.260 13.664 1.00 95.50 125 HIS A N 1
ATOM 909 C CA . HIS A 1 125 ? -8.784 -11.933 13.306 1.00 95.50 125 HIS A CA 1
ATOM 910 C C . HIS A 1 125 ? -10.305 -11.939 13.096 1.00 95.50 125 HIS A C 1
ATOM 912 O O . HIS A 1 125 ? -11.004 -11.041 13.560 1.00 95.50 125 HIS A O 1
ATOM 918 N N . ARG A 1 126 ? -10.843 -12.967 12.424 1.00 94.81 126 ARG A N 1
ATOM 919 C CA . ARG A 1 126 ? -12.291 -13.095 12.200 1.00 94.81 126 ARG A CA 1
ATOM 920 C C . ARG A 1 126 ? -13.063 -13.344 13.490 1.00 94.81 126 ARG A C 1
ATOM 922 O O . ARG A 1 126 ? -14.137 -12.773 13.630 1.00 94.81 126 ARG A O 1
ATOM 929 N N . LEU A 1 127 ? -12.538 -14.154 14.410 1.00 95.81 127 LEU A N 1
ATOM 930 C CA . LEU A 1 127 ? -13.173 -14.393 15.709 1.00 95.81 127 LEU A CA 1
ATOM 931 C C . LEU A 1 127 ? -13.232 -13.106 16.540 1.00 95.81 127 LEU A C 1
ATOM 933 O O . LEU A 1 127 ? -14.303 -12.739 17.015 1.00 95.81 127 LEU A O 1
ATOM 937 N N . LEU A 1 128 ? -12.116 -12.375 16.632 1.00 94.75 128 LEU A N 1
ATOM 938 C CA . LEU A 1 128 ? -12.062 -11.091 17.338 1.00 94.75 128 LEU A CA 1
ATOM 939 C C . LEU A 1 128 ? -13.044 -10.076 16.741 1.00 94.75 128 LEU A C 1
ATOM 941 O O . LEU A 1 128 ? -13.769 -9.426 17.480 1.00 94.75 128 LEU A O 1
ATOM 945 N N . ALA A 1 129 ? -13.151 -10.013 15.411 1.00 93.38 129 ALA A N 1
ATOM 946 C CA . ALA A 1 129 ? -14.078 -9.128 14.703 1.00 93.38 129 ALA A CA 1
ATOM 947 C C . ALA A 1 129 ? -15.575 -9.463 14.893 1.00 93.38 129 ALA A C 1
ATOM 949 O O . ALA A 1 129 ? -16.435 -8.777 14.327 1.00 93.38 129 ALA A O 1
ATOM 950 N N . ARG A 1 130 ? -15.916 -10.562 15.579 1.00 94.56 130 ARG A N 1
ATOM 951 C CA . ARG A 1 130 ? -17.296 -10.924 15.950 1.00 94.56 130 ARG A CA 1
ATOM 952 C C . ARG A 1 130 ? -17.624 -10.611 17.406 1.00 94.56 130 ARG A C 1
ATOM 954 O O . ARG A 1 130 ? -18.796 -10.685 17.763 1.00 94.56 130 ARG A O 1
ATOM 961 N N . ALA A 1 131 ? -16.639 -10.255 18.229 1.00 93.38 131 ALA A N 1
ATOM 962 C CA . ALA A 1 131 ? -16.895 -9.911 19.618 1.00 93.38 131 ALA A CA 1
ATOM 963 C C . ALA A 1 131 ? -17.693 -8.589 19.721 1.00 93.38 131 ALA A C 1
ATOM 965 O O . ALA A 1 131 ? -17.429 -7.655 18.953 1.00 93.38 131 ALA A O 1
ATOM 966 N N . PRO A 1 132 ? -18.657 -8.477 20.654 1.00 92.56 132 PRO A N 1
ATOM 967 C CA . PRO A 1 132 ? -19.393 -7.236 20.887 1.00 92.56 132 PRO A CA 1
ATOM 968 C C . PRO A 1 132 ? -18.458 -6.063 21.202 1.00 92.56 132 PRO A C 1
ATOM 970 O O . PRO A 1 132 ? -17.449 -6.233 21.879 1.00 92.56 132 PRO A O 1
ATOM 973 N N . GLY A 1 133 ? -18.788 -4.871 20.700 1.00 88.12 133 GLY A N 1
ATOM 974 C CA . GLY A 1 133 ? -17.980 -3.665 20.921 1.00 88.12 133 GLY A CA 1
ATOM 975 C C . GLY A 1 133 ? -16.660 -3.618 20.142 1.00 88.12 133 GLY A C 1
ATOM 976 O O . GLY A 1 133 ? -15.885 -2.684 20.330 1.00 88.12 133 GLY A O 1
ATOM 977 N N . THR A 1 134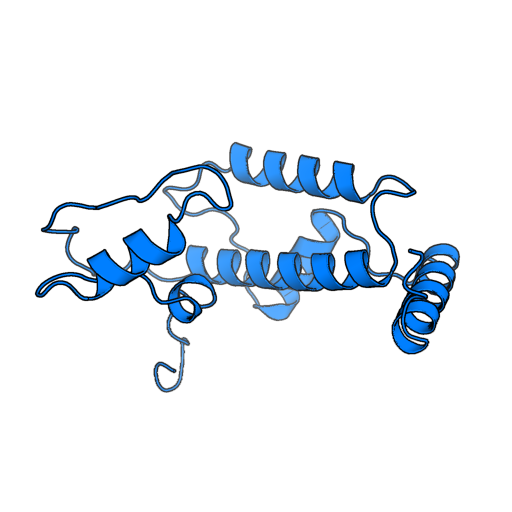 ? -16.392 -4.584 19.255 1.00 90.44 134 THR A N 1
ATOM 978 C CA . THR A 1 134 ? -15.203 -4.562 18.391 1.00 90.44 134 THR A CA 1
ATOM 979 C C . THR A 1 134 ? -15.500 -3.986 17.011 1.00 90.44 134 THR A C 1
ATOM 981 O O . THR A 1 134 ? -16.581 -4.165 16.445 1.00 90.44 134 THR A O 1
ATOM 984 N N . ARG A 1 135 ? -14.496 -3.323 16.432 1.00 89.50 135 ARG A N 1
ATOM 985 C CA . ARG A 1 135 ? -14.500 -2.876 15.039 1.00 89.50 135 ARG A CA 1
ATOM 986 C C . ARG A 1 135 ? -13.232 -3.366 14.353 1.00 89.50 135 ARG A C 1
ATOM 988 O O . ARG A 1 135 ? -12.135 -2.960 14.712 1.00 89.50 135 ARG A O 1
ATOM 995 N N . ALA A 1 136 ? -13.388 -4.223 13.348 1.00 91.81 136 ALA A N 1
ATOM 996 C CA . ALA A 1 136 ? -12.299 -4.612 12.453 1.00 91.81 136 ALA A CA 1
ATOM 997 C C . ALA A 1 136 ? -12.389 -3.834 11.139 1.00 91.81 136 ALA A C 1
ATOM 999 O O . ALA A 1 136 ? -13.497 -3.580 10.673 1.00 91.81 136 ALA A O 1
ATOM 1000 N N . LEU A 1 137 ? -11.254 -3.501 10.524 1.00 89.56 137 LEU A N 1
ATOM 1001 C CA . LEU A 1 137 ? -11.217 -2.858 9.207 1.00 89.56 137 LEU A CA 1
ATOM 1002 C C . LEU A 1 137 ? -11.746 -3.813 8.131 1.00 89.56 137 LEU A C 1
ATOM 1004 O O . LEU A 1 137 ? -11.228 -4.919 7.951 1.00 89.56 137 LEU A O 1
ATOM 1008 N N . ALA A 1 138 ? -12.771 -3.390 7.396 1.00 89.25 138 ALA A N 1
ATOM 1009 C CA . ALA A 1 138 ? -13.216 -4.114 6.219 1.00 89.25 138 ALA A CA 1
ATOM 1010 C C . ALA A 1 138 ? -12.206 -3.928 5.078 1.00 89.25 138 ALA A C 1
ATOM 1012 O O . ALA A 1 138 ? -11.573 -2.882 4.941 1.00 89.25 138 ALA A O 1
ATOM 1013 N N . LEU A 1 139 ? -12.070 -4.934 4.208 1.00 87.81 139 LEU A N 1
ATOM 1014 C CA . LEU A 1 139 ? -11.124 -4.858 3.088 1.00 87.81 139 LEU A CA 1
ATOM 1015 C C . LEU A 1 139 ? -11.401 -3.652 2.176 1.00 87.81 139 LEU A C 1
ATOM 1017 O O . LEU A 1 139 ? -10.460 -3.033 1.682 1.00 87.81 139 LEU A O 1
ATOM 1021 N N . TRP A 1 140 ? -12.675 -3.317 1.963 1.00 87.69 140 TRP A N 1
ATOM 1022 C CA . TRP A 1 140 ? -13.052 -2.175 1.135 1.00 87.69 140 TRP A CA 1
ATOM 1023 C C . TRP A 1 140 ? -12.609 -0.845 1.763 1.00 87.69 140 TRP A C 1
ATOM 1025 O O . TRP A 1 140 ? -12.118 0.005 1.029 1.00 87.69 140 TRP A O 1
ATOM 1035 N N . GLU A 1 141 ? -12.664 -0.704 3.093 1.00 87.75 141 GLU A N 1
ATOM 1036 C CA . GLU A 1 141 ? -12.194 0.492 3.814 1.00 87.75 141 GLU A CA 1
ATOM 1037 C C . GLU A 1 141 ? -10.682 0.653 3.680 1.00 87.75 141 GLU A C 1
ATOM 1039 O O . GLU A 1 141 ? -10.179 1.755 3.531 1.00 87.75 141 GLU A O 1
ATOM 1044 N N . VAL A 1 142 ? -9.931 -0.449 3.660 1.00 87.62 142 VAL A N 1
ATOM 1045 C CA . VAL A 1 142 ? -8.479 -0.399 3.427 1.00 87.62 142 VAL A CA 1
ATOM 1046 C C . VAL A 1 142 ? -8.164 0.007 1.985 1.00 87.62 142 VAL A C 1
ATOM 1048 O O . VAL A 1 142 ? -7.219 0.752 1.727 1.00 87.62 142 VAL A O 1
ATOM 1051 N N . GLN A 1 143 ? -8.941 -0.489 1.020 1.00 85.50 143 GLN A N 1
ATOM 1052 C CA . GLN A 1 143 ? -8.729 -0.193 -0.399 1.00 85.50 143 GLN A CA 1
ATOM 1053 C C . GLN A 1 143 ? -9.188 1.218 -0.787 1.00 85.50 143 GLN A C 1
ATOM 1055 O O . GLN A 1 143 ? -8.590 1.840 -1.672 1.00 85.50 143 GLN A O 1
ATOM 1060 N N . HIS A 1 144 ? -10.233 1.711 -0.128 1.00 85.62 144 HIS A N 1
ATOM 1061 C CA . HIS A 1 144 ? -10.892 2.985 -0.379 1.00 85.62 144 HIS A CA 1
ATOM 1062 C C . HIS A 1 144 ? -11.174 3.703 0.955 1.00 85.62 144 HIS A C 1
ATOM 1064 O O . HIS A 1 144 ? -12.331 3.857 1.331 1.00 85.62 144 HIS A O 1
ATOM 1070 N N . PRO A 1 145 ? -10.127 4.160 1.669 1.00 84.31 145 PRO A N 1
ATOM 1071 C CA . PRO A 1 145 ? -10.258 4.707 3.025 1.00 84.31 145 PRO A CA 1
ATOM 1072 C C . PRO A 1 145 ? -10.880 6.100 3.087 1.00 84.31 145 PRO A C 1
ATOM 1074 O O . PRO A 1 145 ? -11.042 6.650 4.170 1.00 84.31 145 PRO A O 1
ATOM 1077 N N . ILE A 1 146 ? -11.162 6.706 1.935 1.00 85.12 146 ILE A N 1
ATOM 1078 C CA . ILE A 1 146 ? -11.607 8.090 1.845 1.00 85.12 146 ILE A CA 1
ATOM 1079 C C . ILE A 1 146 ? -12.975 8.071 1.193 1.00 85.12 146 ILE A C 1
ATOM 1081 O O . ILE A 1 146 ? -13.083 7.542 0.076 1.00 85.12 146 ILE A O 1
ATOM 1085 N N . PRO A 1 147 ? -13.987 8.647 1.854 1.00 74.12 147 PRO A N 1
ATOM 1086 C CA . PRO A 1 147 ? -15.298 8.782 1.256 1.00 74.12 147 PRO A CA 1
ATOM 1087 C C . PRO A 1 147 ? -15.187 9.599 -0.041 1.00 74.12 147 PRO A C 1
ATOM 1089 O O . PRO A 1 147 ? -14.329 10.487 -0.160 1.00 74.12 147 PRO A O 1
ATOM 1092 N N . PRO A 1 148 ? -15.994 9.290 -1.067 1.00 64.75 148 PRO A N 1
ATOM 1093 C CA . PRO A 1 148 ? -15.986 10.076 -2.288 1.00 64.75 148 PRO A CA 1
ATOM 1094 C C . PRO A 1 148 ? -16.346 11.532 -1.960 1.00 64.75 148 PRO A C 1
ATOM 1096 O O . PRO A 1 148 ? -17.265 11.799 -1.197 1.00 64.75 148 PRO A O 1
ATOM 1099 N N . MET A 1 149 ? -15.661 12.500 -2.579 1.00 58.69 149 MET A N 1
ATOM 1100 C CA . MET A 1 149 ? -15.961 13.927 -2.355 1.00 58.69 149 MET A CA 1
ATOM 1101 C C . MET A 1 149 ? -17.401 14.308 -2.751 1.00 58.69 149 MET A C 1
ATOM 1103 O O . MET A 1 149 ? -17.892 15.359 -2.348 1.00 58.69 149 MET A O 1
ATOM 1107 N N . ARG A 1 150 ? -18.060 13.486 -3.582 1.00 53.38 150 ARG A N 1
ATOM 1108 C CA . ARG A 1 150 ? -19.462 13.618 -3.998 1.00 53.38 150 ARG A CA 1
ATOM 1109 C C . ARG A 1 150 ? -20.096 12.233 -4.150 1.00 53.38 150 ARG A C 1
ATOM 1111 O O . ARG A 1 150 ? -19.503 11.365 -4.789 1.00 53.38 150 ARG A O 1
ATOM 1118 N N . GLY A 1 151 ? -21.326 12.076 -3.664 1.00 53.94 151 GLY A N 1
ATOM 1119 C CA . GLY A 1 151 ? -22.116 10.843 -3.775 1.00 53.94 151 GLY A CA 1
ATOM 1120 C C . GLY A 1 151 ? -22.159 10.026 -2.477 1.00 53.94 151 GLY A C 1
ATOM 1121 O O . GLY A 1 151 ? -21.486 10.391 -1.518 1.00 53.94 151 GLY A O 1
ATOM 1122 N N . PRO A 1 152 ? -22.980 8.961 -2.425 1.00 44.91 152 PRO A N 1
ATOM 1123 C CA . PRO A 1 152 ? -23.121 8.138 -1.228 1.00 44.91 152 PRO A CA 1
ATOM 1124 C C . PRO A 1 152 ? -21.829 7.372 -0.914 1.00 44.91 152 PRO A C 1
ATOM 1126 O O . PRO A 1 152 ? -21.124 6.932 -1.831 1.00 44.91 152 PRO A O 1
ATOM 1129 N N . ASP A 1 153 ? -21.561 7.179 0.381 1.00 56.53 153 ASP A N 1
ATOM 1130 C CA . ASP A 1 153 ? -20.585 6.197 0.853 1.00 56.53 153 ASP A CA 1
ATOM 1131 C C . ASP A 1 153 ? -21.013 4.814 0.347 1.00 56.53 153 ASP A C 1
ATOM 1133 O O . ASP A 1 153 ? -22.182 4.436 0.458 1.00 56.53 153 ASP A O 1
ATOM 1137 N N . ARG A 1 154 ? -20.091 4.114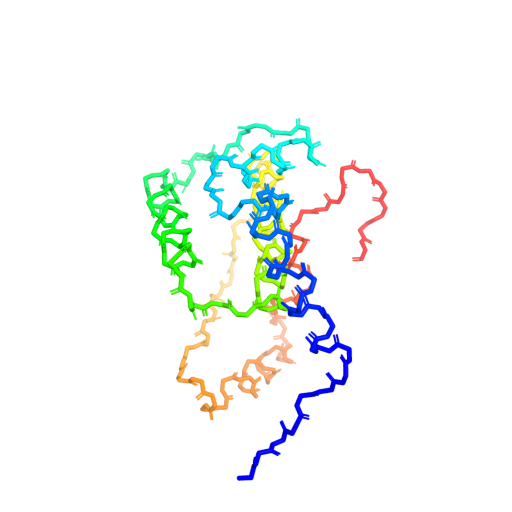 -0.318 1.00 52.97 154 ARG A N 1
ATOM 1138 C CA . ARG A 1 154 ? -20.357 2.803 -0.924 1.00 52.97 154 ARG A CA 1
ATOM 1139 C C . ARG A 1 154 ? -20.315 1.684 0.099 1.00 52.97 154 ARG A C 1
ATOM 1141 O O . ARG A 1 154 ? -19.388 1.712 0.934 1.00 52.97 154 ARG A O 1
#

Sequence (154 aa):
MSRRSPLAARLINRASRAAQAMGVAPPITPSALRTQAERATGLQRWHGPQDDADTFEAGLEVLCGAVGAPSTLNGLGRLALHMHLFRALSTRLRRVAAPAPSVASLTGPVLVVVGLPRSGTTLLHRLLARAPGTRALALWEVQHPIPPMRGPDR